Protein AF-A0A8C0VXX5-F1 (afdb_monomer)

Solvent-accessible surface area (backbone atoms only — not comparable to full-atom values): 5176 Å² total; per-residue (Å²): 130,85,51,77,63,57,56,51,53,52,53,59,73,65,55,72,50,73,66,66,53,51,51,52,52,34,48,53,36,40,52,57,49,56,69,40,89,61,37,61,62,40,34,74,75,38,49,69,60,41,51,51,52,43,50,45,59,58,44,38,70,61,33,50,50,20,55,76,69,75,41,72,54,62,62,71,69,74,44,57,68,60,51,53,51,46,62,71,70,102

pLDDT: mean 83.83, std 7.43, range [51.22, 92.44]

Organism: Castor canadensis (NCBI:txid51338)

Mean predicted aligned error: 6.78 Å

Structure (mmCIF, N/CA/C/O backbone):
data_AF-A0A8C0VXX5-F1
#
_entry.id   AF-A0A8C0VXX5-F1
#
loop_
_atom_site.group_PDB
_atom_site.id
_atom_site.type_symbol
_atom_site.label_atom_id
_atom_site.label_alt_id
_atom_site.label_comp_id
_atom_site.label_asym_id
_atom_site.label_entity_id
_atom_site.label_seq_id
_atom_site.pdbx_PDB_ins_code
_atom_site.Cartn_x
_atom_site.Cartn_y
_atom_site.Cartn_z
_atom_site.occupancy
_atom_site.B_iso_or_equiv
_atom_site.auth_seq_id
_atom_site.auth_comp_id
_atom_site.auth_asym_id
_atom_site.auth_atom_id
_atom_site.pdbx_PDB_model_num
ATOM 1 N N . MET A 1 1 ? 24.903 -12.034 -28.665 1.00 51.22 1 MET A N 1
ATOM 2 C CA . MET A 1 1 ? 23.702 -12.878 -28.798 1.00 51.22 1 MET A CA 1
ATOM 3 C C . MET A 1 1 ? 22.880 -12.539 -27.574 1.00 51.22 1 MET A C 1
ATOM 5 O O . MET A 1 1 ? 23.291 -12.931 -26.491 1.00 51.22 1 MET A O 1
ATOM 9 N N . GLU A 1 2 ? 21.894 -11.650 -27.707 1.00 65.56 2 GLU A N 1
ATOM 10 C CA . GLU A 1 2 ? 21.034 -11.295 -26.569 1.00 65.56 2 GLU A CA 1
ATOM 11 C C . GLU A 1 2 ? 20.315 -12.565 -26.127 1.00 65.56 2 GLU A C 1
ATOM 13 O O . GLU A 1 2 ? 19.824 -13.323 -26.970 1.00 65.56 2 GLU A O 1
ATOM 18 N N . SER A 1 3 ? 20.382 -12.881 -24.835 1.00 81.75 3 SER A N 1
ATOM 19 C CA . SER A 1 3 ? 19.760 -14.101 -24.356 1.00 81.75 3 SER A CA 1
ATOM 20 C C . SER A 1 3 ? 18.241 -13.895 -24.383 1.00 81.75 3 SER A C 1
ATOM 22 O O . SER A 1 3 ? 17.765 -12.802 -24.076 1.00 81.75 3 SER A O 1
ATOM 24 N N . PRO A 1 4 ? 17.441 -14.922 -24.703 1.00 83.88 4 PRO A N 1
ATOM 25 C CA . PRO A 1 4 ? 15.980 -14.814 -24.644 1.00 83.88 4 PRO A CA 1
ATOM 26 C C . PRO A 1 4 ? 15.461 -14.426 -23.243 1.00 83.88 4 PRO A C 1
ATOM 28 O O . PRO A 1 4 ? 14.339 -13.943 -23.102 1.00 83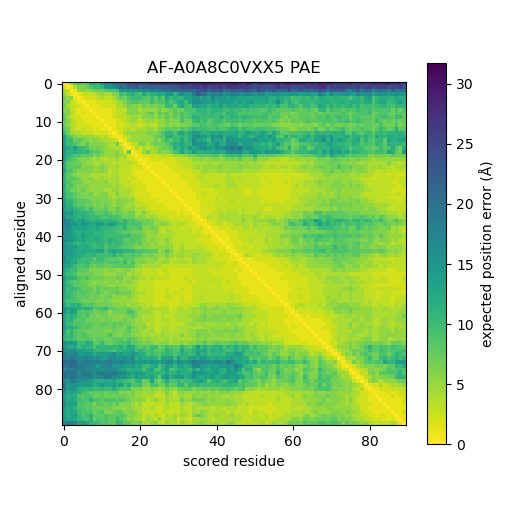.88 4 PRO A O 1
ATOM 31 N N . TRP A 1 5 ? 16.281 -14.588 -22.199 1.00 89.38 5 TRP A N 1
ATOM 32 C CA . TRP A 1 5 ? 15.981 -14.124 -20.846 1.00 89.38 5 TRP A CA 1
ATOM 33 C C . TRP A 1 5 ? 16.108 -12.605 -20.694 1.00 89.38 5 TRP A C 1
ATOM 35 O O . TRP A 1 5 ? 15.373 -12.015 -19.903 1.00 89.38 5 TRP A O 1
ATOM 45 N N . ASP A 1 6 ? 16.988 -11.961 -21.459 1.00 88.06 6 ASP A N 1
ATOM 46 C CA . ASP A 1 6 ? 17.168 -10.506 -21.423 1.00 88.06 6 ASP A CA 1
ATOM 47 C C . ASP A 1 6 ? 15.929 -9.813 -22.001 1.00 88.06 6 ASP A C 1
ATOM 49 O O . ASP A 1 6 ? 15.408 -8.865 -21.418 1.00 88.06 6 ASP A O 1
ATOM 53 N N . GLU A 1 7 ? 15.371 -10.351 -23.086 1.00 87.62 7 GLU A N 1
ATOM 54 C CA . GLU A 1 7 ? 14.128 -9.845 -23.673 1.00 87.62 7 GLU A CA 1
ATOM 55 C C . GLU A 1 7 ? 12.924 -10.065 -22.743 1.00 87.62 7 GLU A C 1
ATOM 57 O O . GLU A 1 7 ? 12.121 -9.152 -22.537 1.00 87.62 7 GLU A O 1
ATOM 62 N N . LEU A 1 8 ? 12.829 -11.241 -22.109 1.00 88.69 8 LEU A N 1
ATOM 63 C CA . LEU A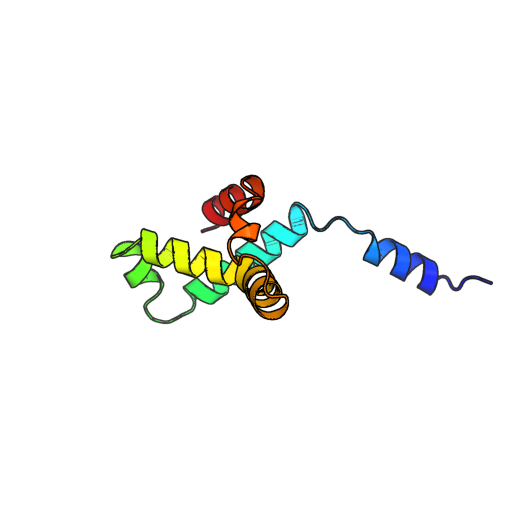 1 8 ? 11.770 -11.540 -21.141 1.00 88.69 8 LEU A CA 1
ATOM 64 C C . LEU A 1 8 ? 11.828 -10.614 -19.919 1.00 88.69 8 LEU A C 1
ATOM 66 O O . LEU A 1 8 ? 10.804 -10.081 -19.492 1.00 88.69 8 LEU A O 1
ATOM 70 N N . THR A 1 9 ? 13.016 -10.420 -19.345 1.00 89.12 9 THR A N 1
ATOM 71 C CA . THR A 1 9 ? 13.202 -9.548 -18.176 1.00 89.12 9 THR A CA 1
ATOM 72 C C . THR A 1 9 ? 12.932 -8.087 -18.522 1.00 89.12 9 THR A C 1
ATOM 74 O O . THR A 1 9 ? 12.267 -7.388 -17.753 1.00 89.12 9 THR A O 1
ATOM 77 N N . LEU A 1 10 ? 13.354 -7.637 -19.708 1.00 88.56 10 LEU A N 1
ATOM 78 C CA . LEU A 1 10 ? 13.055 -6.299 -20.207 1.00 88.56 10 LEU A CA 1
ATOM 79 C C . LEU A 1 10 ? 11.545 -6.102 -20.393 1.00 88.56 10 LEU A C 1
ATOM 81 O O . LEU A 1 10 ? 11.001 -5.097 -19.929 1.00 88.56 10 LEU A O 1
ATOM 85 N N 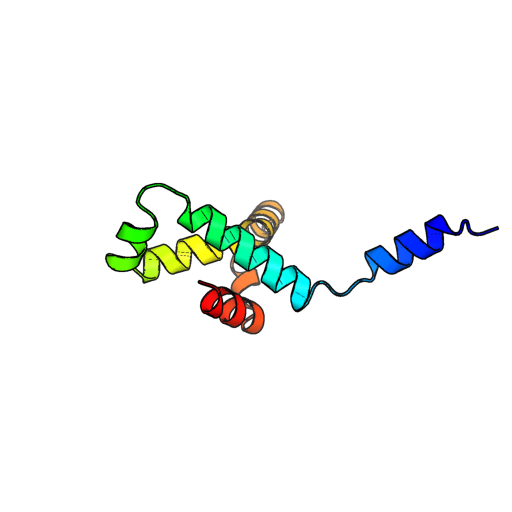. ALA A 1 11 ? 10.856 -7.063 -21.011 1.00 86.69 11 ALA A N 1
ATOM 86 C CA . ALA A 1 11 ? 9.407 -7.032 -21.186 1.00 86.69 11 ALA A CA 1
ATOM 87 C C . ALA A 1 11 ? 8.675 -7.003 -19.836 1.00 86.69 11 ALA A C 1
ATOM 89 O O . ALA A 1 11 ? 7.801 -6.162 -19.633 1.00 86.69 11 ALA A O 1
ATOM 90 N N . PHE A 1 12 ? 9.091 -7.842 -18.881 1.00 86.88 12 PHE A N 1
ATOM 91 C CA . PHE A 1 12 ? 8.518 -7.870 -17.537 1.00 86.88 12 PHE A CA 1
ATOM 92 C C . PHE A 1 12 ? 8.694 -6.529 -16.811 1.00 86.88 12 PHE A C 1
ATOM 94 O O . PHE A 1 12 ? 7.727 -6.005 -16.261 1.00 86.88 12 PHE A O 1
ATOM 101 N N . SER A 1 13 ? 9.884 -5.922 -16.878 1.00 86.56 13 SER A N 1
ATOM 102 C CA . SER A 1 13 ? 10.169 -4.624 -16.242 1.00 86.56 13 SER A CA 1
ATOM 103 C C . SER A 1 13 ? 9.338 -3.462 -16.802 1.00 86.56 13 SER A C 1
ATOM 105 O O . SER A 1 13 ? 9.082 -2.487 -16.100 1.00 86.56 13 SER A O 1
ATOM 107 N N . ARG A 1 14 ? 8.901 -3.569 -18.064 1.00 85.19 14 ARG A N 1
ATOM 108 C CA . ARG A 1 14 ? 8.082 -2.563 -18.757 1.00 85.19 14 ARG A CA 1
ATOM 109 C C . ARG A 1 14 ? 6.582 -2.776 -18.572 1.00 85.19 14 ARG A C 1
ATOM 111 O O . ARG A 1 14 ? 5.795 -1.989 -19.096 1.00 85.19 14 ARG A O 1
ATOM 118 N N . THR A 1 15 ? 6.177 -3.820 -17.853 1.00 83.00 15 THR A N 1
ATOM 119 C CA . THR A 1 15 ? 4.762 -4.101 -17.603 1.00 83.00 15 THR A CA 1
ATOM 120 C C . THR A 1 15 ? 4.143 -2.948 -16.818 1.00 83.00 15 THR A C 1
ATOM 122 O O . THR A 1 15 ? 4.635 -2.561 -15.759 1.00 83.00 15 THR A O 1
ATOM 125 N N . SER A 1 16 ? 3.052 -2.382 -17.335 1.00 73.06 16 SER A N 1
ATOM 126 C CA . SER A 1 16 ? 2.343 -1.295 -16.664 1.00 73.06 16 SER A CA 1
ATOM 127 C C . SER A 1 16 ? 1.723 -1.792 -15.356 1.00 73.06 16 SER A C 1
ATOM 129 O O . SER A 1 16 ? 0.879 -2.690 -15.372 1.00 73.06 16 SER A O 1
ATOM 131 N N . MET A 1 17 ? 2.104 -1.189 -14.228 1.00 72.06 17 MET A N 1
ATOM 132 C CA . MET A 1 17 ? 1.521 -1.525 -12.921 1.00 72.06 17 MET A CA 1
ATOM 133 C C . MET A 1 17 ? 0.077 -1.007 -12.771 1.00 72.06 17 MET A C 1
ATOM 135 O O . MET A 1 17 ? -0.777 -1.673 -12.182 1.00 72.06 17 MET A O 1
ATOM 139 N N . PHE A 1 18 ? -0.240 0.118 -13.411 1.00 68.44 18 PHE A N 1
ATOM 140 C CA . PHE A 1 18 ? -1.596 0.655 -13.456 1.00 68.44 18 PHE A CA 1
ATOM 141 C C . PHE A 1 18 ? -2.408 0.022 -14.603 1.00 68.44 18 PHE A C 1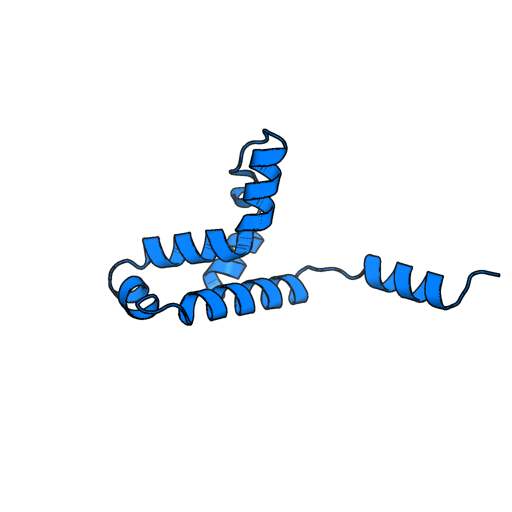
ATOM 143 O O . PHE A 1 18 ? -1.886 -0.076 -15.717 1.00 68.44 18 PHE A O 1
ATOM 150 N N . PRO A 1 19 ? -3.689 -0.351 -14.409 1.00 68.00 19 PRO A N 1
ATOM 151 C CA . PRO A 1 19 ? -4.467 -0.310 -13.163 1.00 68.00 19 PRO A CA 1
ATOM 152 C C . PRO A 1 19 ? -4.478 -1.641 -12.387 1.00 68.00 19 PRO A C 1
ATOM 154 O O . PRO A 1 19 ? -4.828 -1.668 -11.212 1.00 68.00 19 PRO A O 1
ATOM 157 N N . PHE A 1 20 ? -4.148 -2.764 -13.034 1.00 80.06 20 PHE A N 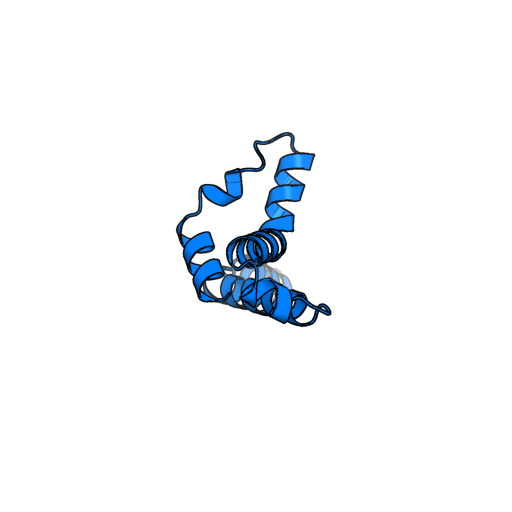1
ATOM 158 C CA . PHE A 1 20 ? -4.446 -4.099 -12.501 1.00 80.06 20 PHE A CA 1
ATOM 159 C C . PHE A 1 20 ? -3.563 -4.510 -11.319 1.00 80.06 20 PHE A C 1
ATOM 161 O O . PHE A 1 20 ? -4.076 -5.073 -10.350 1.00 80.06 20 PHE A O 1
ATOM 168 N N . PHE A 1 21 ? -2.257 -4.228 -11.369 1.00 83.31 21 PHE A N 1
ATOM 169 C CA . PHE A 1 21 ? -1.357 -4.554 -10.258 1.00 83.31 21 PHE A CA 1
ATOM 170 C C . PHE A 1 21 ? -1.596 -3.630 -9.063 1.00 83.31 21 PHE A C 1
ATOM 172 O O . PHE A 1 21 ? -1.557 -4.098 -7.927 1.00 83.31 21 PHE A O 1
ATOM 179 N N . ASP A 1 22 ? -1.942 -2.365 -9.310 1.00 81.38 22 ASP A N 1
ATOM 180 C CA . ASP A 1 22 ? -2.327 -1.423 -8.255 1.00 81.38 22 ASP A CA 1
ATOM 181 C C . ASP A 1 22 ? -3.610 -1.876 -7.540 1.00 81.38 22 ASP A C 1
ATOM 183 O O . ASP A 1 22 ? -3.644 -1.932 -6.311 1.00 81.38 22 ASP A O 1
ATOM 187 N N . ILE A 1 23 ? -4.639 -2.303 -8.288 1.00 84.56 23 ILE A N 1
ATOM 188 C CA . ILE A 1 23 ? -5.862 -2.891 -7.712 1.00 84.56 23 ILE A CA 1
ATOM 189 C C . ILE A 1 23 ? -5.524 -4.119 -6.857 1.00 84.56 23 ILE A C 1
ATOM 191 O O . ILE A 1 23 ? -6.015 -4.232 -5.734 1.00 84.56 23 ILE A O 1
ATOM 195 N N . ALA A 1 24 ? -4.690 -5.033 -7.362 1.00 87.56 24 ALA A N 1
ATOM 196 C CA . ALA A 1 24 ? -4.301 -6.234 -6.625 1.00 87.56 24 ALA A CA 1
ATOM 197 C C . ALA A 1 24 ? -3.560 -5.888 -5.321 1.00 87.56 24 ALA A C 1
ATOM 199 O O . ALA A 1 24 ? -3.872 -6.444 -4.266 1.00 87.56 24 ALA A O 1
ATOM 200 N N . HIS A 1 25 ? -2.629 -4.933 -5.375 1.00 87.75 25 HIS A N 1
ATOM 201 C CA . HIS A 1 25 ? -1.889 -4.446 -4.211 1.00 87.75 25 HIS A CA 1
ATOM 202 C C . HIS A 1 25 ? -2.816 -3.824 -3.162 1.00 87.75 25 HIS A C 1
ATOM 204 O O . HIS A 1 25 ? -2.734 -4.173 -1.980 1.00 87.75 25 HIS A O 1
ATOM 210 N N . TYR A 1 26 ? -3.738 -2.953 -3.576 1.00 87.81 26 TYR A N 1
ATOM 211 C CA . TYR A 1 26 ? -4.696 -2.327 -2.663 1.00 87.81 26 TYR A CA 1
ATOM 212 C C . TYR A 1 26 ? -5.661 -3.348 -2.063 1.00 87.81 26 TYR A C 1
ATOM 214 O O . TYR A 1 26 ? -5.901 -3.322 -0.858 1.00 87.81 26 TYR A O 1
ATOM 222 N N . LEU A 1 27 ? -6.152 -4.301 -2.859 1.00 88.25 27 LEU A N 1
ATOM 223 C CA . LEU A 1 27 ? -7.047 -5.352 -2.382 1.00 88.25 27 LEU A CA 1
ATOM 224 C C . LEU A 1 27 ? -6.369 -6.216 -1.313 1.00 88.25 27 LEU A C 1
ATOM 226 O O . LEU A 1 27 ? -6.927 -6.416 -0.236 1.00 88.25 27 LEU A O 1
ATOM 230 N N . VAL A 1 28 ? -5.151 -6.699 -1.575 1.00 91.19 28 VAL A N 1
ATOM 231 C CA . VAL A 1 28 ? -4.392 -7.505 -0.605 1.00 91.19 28 VAL A CA 1
ATOM 232 C C . VAL A 1 28 ? -4.083 -6.694 0.656 1.00 91.19 28 VAL A C 1
ATOM 234 O O . VAL A 1 28 ? -4.259 -7.201 1.765 1.00 91.19 28 VAL A O 1
ATOM 237 N N . SER A 1 29 ? -3.706 -5.423 0.506 1.00 90.25 29 SER A N 1
ATOM 238 C CA . SER A 1 29 ? -3.437 -4.512 1.627 1.00 90.25 29 SER A CA 1
ATOM 239 C C . SER A 1 29 ? -4.665 -4.295 2.521 1.00 90.25 29 SER A C 1
ATOM 241 O O . SER A 1 29 ? -4.565 -4.392 3.746 1.00 90.25 29 SER A O 1
ATOM 243 N N . VAL A 1 30 ? -5.841 -4.065 1.928 1.00 89.31 30 VAL A N 1
ATOM 244 C CA . VAL A 1 30 ? -7.106 -3.891 2.660 1.00 89.31 30 VAL A CA 1
ATOM 245 C C . VAL A 1 30 ? -7.573 -5.207 3.288 1.00 89.31 30 VAL A C 1
ATOM 247 O O . VAL A 1 30 ? -8.026 -5.212 4.433 1.00 89.31 30 VAL A O 1
ATOM 250 N N . MET A 1 31 ? -7.431 -6.345 2.600 1.00 89.81 31 MET A N 1
ATOM 251 C CA . MET A 1 31 ? -7.758 -7.656 3.173 1.00 89.81 31 MET A CA 1
ATOM 252 C C . MET A 1 31 ? -6.875 -7.990 4.379 1.00 89.81 31 MET A C 1
ATOM 254 O O . MET A 1 31 ? -7.381 -8.489 5.385 1.00 89.81 31 MET A O 1
ATOM 258 N N . ALA A 1 32 ? -5.579 -7.674 4.310 1.00 89.50 32 ALA A N 1
ATOM 259 C CA . ALA A 1 32 ? -4.660 -7.840 5.431 1.00 89.50 32 ALA A CA 1
ATOM 260 C C . ALA A 1 32 ? -5.066 -6.970 6.631 1.00 89.50 32 ALA A C 1
ATOM 262 O O . ALA A 1 32 ? -5.058 -7.450 7.767 1.00 89.50 32 ALA A O 1
ATOM 263 N N . LEU A 1 33 ? -5.494 -5.725 6.382 1.00 88.62 33 LEU A N 1
ATOM 264 C CA . LEU A 1 33 ? -6.035 -4.842 7.416 1.00 88.62 33 LEU A CA 1
ATOM 265 C C . LEU A 1 33 ? -7.328 -5.405 8.022 1.00 88.62 33 LEU A C 1
ATOM 267 O O . LEU A 1 33 ? -7.471 -5.445 9.240 1.00 88.62 33 LEU A O 1
ATOM 271 N N . LYS A 1 34 ? -8.256 -5.890 7.190 1.00 88.50 34 LYS A N 1
ATOM 272 C CA . LYS A 1 34 ? -9.521 -6.497 7.636 1.00 88.50 34 LYS A CA 1
ATOM 273 C C . LYS A 1 34 ? -9.301 -7.733 8.512 1.00 88.50 34 LYS A C 1
ATOM 275 O O . LYS A 1 34 ? -10.113 -7.994 9.396 1.00 88.50 34 LYS A O 1
ATOM 280 N N . HIS A 1 35 ? -8.226 -8.485 8.272 1.00 90.44 35 HIS A N 1
ATOM 281 C CA . HIS A 1 35 ? -7.875 -9.659 9.069 1.00 90.44 35 HIS A CA 1
ATOM 282 C C . HIS A 1 35 ? -7.402 -9.304 10.491 1.00 90.44 35 HIS A C 1
ATOM 284 O O . HIS A 1 35 ? -7.399 -10.168 11.365 1.00 90.44 35 HIS A O 1
ATOM 290 N N . GLN A 1 36 ? -7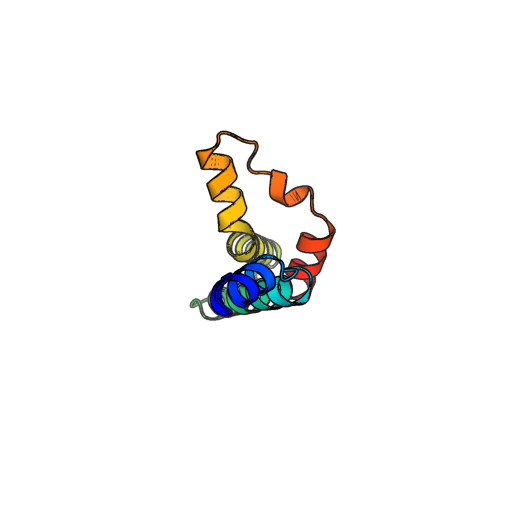.031 -8.045 10.754 1.00 88.31 36 GLN A N 1
ATOM 291 C CA . GLN A 1 36 ? -6.624 -7.622 12.090 1.00 88.31 36 GLN A CA 1
ATOM 292 C C . GLN A 1 36 ? -7.812 -7.657 13.071 1.00 88.31 36 GLN A C 1
ATOM 294 O O . GLN A 1 36 ? -8.917 -7.203 12.744 1.00 88.31 36 GLN A O 1
ATOM 299 N N . PRO A 1 37 ? -7.610 -8.164 14.301 1.00 86.94 37 PRO A N 1
ATOM 300 C CA . PRO A 1 37 ? -8.674 -8.256 15.291 1.00 86.94 37 PRO A CA 1
ATOM 301 C C . PRO A 1 37 ? -9.218 -6.862 15.625 1.00 86.94 37 PRO A C 1
ATOM 303 O O . PRO A 1 37 ? -8.475 -5.938 15.939 1.00 86.94 37 PRO A O 1
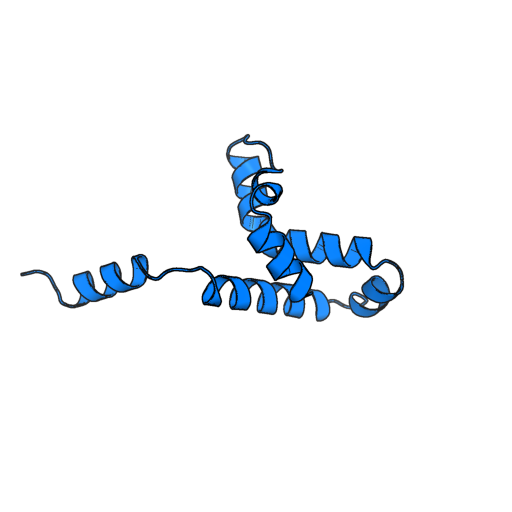ATOM 306 N N . GLY A 1 38 ? -10.540 -6.703 15.545 1.00 86.75 38 GLY A N 1
ATOM 307 C CA . GLY A 1 38 ? -11.209 -5.428 15.815 1.00 86.75 38 GLY A CA 1
ATOM 308 C C . GLY A 1 38 ? -11.230 -4.436 14.647 1.00 86.75 38 GLY A C 1
ATOM 309 O O . GLY A 1 38 ? -11.914 -3.421 14.764 1.00 86.75 38 GLY A O 1
ATOM 310 N N . ALA A 1 39 ? -10.594 -4.731 13.505 1.00 85.62 39 ALA A N 1
ATOM 311 C CA . ALA A 1 39 ? -10.610 -3.846 12.334 1.00 85.62 39 ALA A CA 1
ATOM 312 C C . ALA A 1 39 ? -12.033 -3.593 11.812 1.00 85.62 39 ALA A C 1
ATOM 314 O O . ALA A 1 39 ? -12.407 -2.452 11.548 1.00 85.62 39 ALA A O 1
ATOM 315 N N . VAL A 1 40 ? -12.867 -4.637 11.751 1.00 86.12 40 VAL A N 1
ATOM 316 C CA . VAL A 1 40 ? -14.273 -4.510 11.332 1.00 86.12 40 VAL A CA 1
ATOM 317 C C . VAL A 1 40 ? -15.069 -3.663 12.329 1.00 86.12 40 VAL A C 1
ATOM 319 O O . VAL A 1 40 ? -15.790 -2.756 11.930 1.00 86.12 40 VAL A O 1
ATOM 322 N N . ALA A 1 41 ? -14.906 -3.896 13.634 1.00 88.94 41 ALA A N 1
ATOM 323 C CA . ALA A 1 41 ? -15.588 -3.105 14.659 1.00 88.94 41 ALA A CA 1
ATOM 324 C C . ALA A 1 41 ? -15.149 -1.628 14.641 1.00 88.94 41 ALA A C 1
ATOM 326 O O . ALA A 1 41 ? -15.972 -0.739 14.860 1.00 88.94 41 ALA A O 1
ATOM 327 N N . MET A 1 42 ? -13.871 -1.361 14.352 1.00 86.50 42 MET A N 1
ATOM 328 C CA . MET A 1 42 ? -13.341 -0.011 14.164 1.00 86.50 42 MET A CA 1
ATOM 329 C C . MET A 1 42 ? -13.917 0.652 12.911 1.00 86.50 42 MET A C 1
ATOM 331 O O . MET A 1 42 ? -14.271 1.822 12.981 1.00 86.50 42 MET A O 1
ATOM 335 N N . ALA A 1 43 ? -14.070 -0.075 11.801 1.00 87.12 43 ALA A N 1
ATOM 336 C CA . ALA A 1 43 ? -14.675 0.458 10.579 1.00 87.12 43 ALA A CA 1
ATOM 337 C C . ALA A 1 43 ? -16.117 0.936 10.806 1.00 87.12 43 ALA A C 1
ATOM 339 O O . ALA A 1 43 ? -16.484 2.016 10.354 1.00 87.12 43 ALA A O 1
ATOM 340 N N . TRP A 1 44 ? -16.903 0.183 11.583 1.00 89.44 44 TRP A N 1
ATOM 341 C CA . TRP A 1 44 ? -18.274 0.568 11.937 1.00 89.44 44 TRP A CA 1
ATOM 342 C C . TRP A 1 44 ? -18.352 1.740 12.921 1.00 89.44 44 TRP A C 1
ATOM 344 O O . TRP A 1 44 ? -19.260 2.559 12.821 1.00 89.44 44 TRP A O 1
ATOM 354 N N . LYS A 1 45 ? -17.426 1.830 13.884 1.00 92.44 45 LYS A N 1
ATOM 355 C CA . LYS A 1 45 ? -17.422 2.911 14.886 1.00 92.44 45 LYS A CA 1
ATOM 356 C C . LYS A 1 45 ? -16.801 4.207 14.364 1.00 92.44 45 LYS A C 1
ATOM 358 O O . LYS A 1 45 ? -17.297 5.283 14.668 1.00 92.44 45 LYS A O 1
ATOM 363 N N . ASN A 1 46 ? -15.709 4.094 13.614 1.00 90.69 46 ASN A N 1
ATOM 364 C CA . ASN A 1 46 ? -14.876 5.196 13.141 1.00 90.69 46 ASN A CA 1
ATOM 365 C C . ASN A 1 46 ? -14.458 4.951 11.678 1.00 90.69 46 ASN A C 1
ATOM 367 O O . ASN A 1 46 ? -13.299 4.599 11.415 1.00 90.69 46 ASN A O 1
ATOM 371 N N . PRO A 1 47 ? -15.363 5.165 10.705 1.00 87.94 47 PRO A N 1
ATOM 372 C CA . PRO A 1 47 ? -15.087 4.888 9.295 1.00 87.94 47 PRO A CA 1
ATOM 373 C C . PRO A 1 47 ? -13.910 5.712 8.758 1.00 87.94 47 PRO A C 1
ATOM 375 O O . PRO A 1 47 ? -13.081 5.182 8.029 1.00 87.94 47 PRO A O 1
ATOM 378 N N . LEU A 1 48 ? -13.756 6.968 9.198 1.00 89.12 48 LEU A N 1
ATOM 379 C CA . LEU A 1 48 ? -12.624 7.820 8.806 1.00 89.12 48 LEU A CA 1
ATOM 380 C C . LEU A 1 48 ? -11.277 7.274 9.294 1.00 89.12 48 LEU A C 1
ATOM 382 O O . LEU A 1 48 ? -10.291 7.320 8.562 1.00 89.12 48 LEU A O 1
ATOM 386 N N . SER A 1 49 ? -11.233 6.730 10.514 1.00 87.69 49 SER A N 1
ATOM 387 C CA . SER A 1 49 ? -10.013 6.115 11.041 1.00 87.69 49 SER A CA 1
ATOM 388 C C . SER A 1 49 ? -9.672 4.842 10.274 1.00 87.69 49 SER A C 1
ATOM 390 O O . SER A 1 49 ? -8.510 4.629 9.954 1.00 87.69 49 SER A O 1
ATOM 392 N N . SER A 1 50 ? -10.670 4.009 9.961 1.00 88.88 50 SER A N 1
ATOM 393 C CA . SER A 1 50 ? -10.467 2.792 9.170 1.00 88.88 50 SER A CA 1
ATOM 394 C C . SER A 1 50 ? -9.997 3.103 7.749 1.00 88.88 50 SER A C 1
ATOM 396 O O . SER A 1 50 ? -9.039 2.483 7.287 1.00 88.88 50 SER A O 1
ATOM 398 N N . TRP A 1 51 ? -10.601 4.101 7.100 1.00 89.25 51 TRP A N 1
ATOM 399 C CA . TRP A 1 51 ? -10.186 4.585 5.787 1.00 89.25 51 TRP A CA 1
ATOM 400 C C . TRP A 1 51 ? -8.743 5.096 5.810 1.00 89.25 51 TRP A C 1
ATOM 402 O O . TRP A 1 51 ? -7.927 4.696 4.983 1.00 89.25 51 TRP A O 1
ATOM 412 N N . PHE A 1 52 ? -8.384 5.918 6.800 1.00 88.81 52 PHE A N 1
ATOM 413 C CA . PHE A 1 52 ? -7.023 6.439 6.914 1.00 88.81 52 PHE A CA 1
ATOM 414 C C . PHE A 1 52 ? -5.997 5.320 7.129 1.00 88.81 52 PHE A C 1
ATOM 416 O O . PHE A 1 52 ? -4.952 5.304 6.480 1.00 88.81 52 PHE A O 1
ATOM 423 N N . THR A 1 53 ? -6.303 4.332 7.976 1.00 88.56 53 THR A N 1
ATOM 424 C CA . THR A 1 53 ? -5.442 3.154 8.153 1.00 88.56 53 THR A CA 1
ATOM 425 C C . THR A 1 53 ? -5.307 2.342 6.859 1.00 88.56 53 THR A C 1
ATOM 427 O O . THR A 1 53 ? -4.209 1.882 6.549 1.00 88.56 53 THR A O 1
ATOM 430 N N . ALA A 1 54 ? -6.378 2.207 6.070 1.00 89.44 54 ALA A N 1
ATOM 431 C CA . ALA A 1 54 ? -6.330 1.553 4.762 1.00 89.44 54 ALA A CA 1
ATOM 432 C C . ALA A 1 54 ? -5.432 2.313 3.771 1.00 89.44 54 ALA A C 1
ATOM 434 O O . ALA A 1 54 ? -4.599 1.696 3.105 1.00 89.44 54 ALA A O 1
ATOM 435 N N . MET A 1 55 ? -5.522 3.647 3.732 1.00 88.81 55 MET A N 1
ATOM 436 C CA . MET A 1 55 ? -4.641 4.491 2.916 1.00 88.81 55 MET A CA 1
ATOM 437 C C . MET A 1 55 ? -3.171 4.348 3.335 1.00 88.81 55 MET A C 1
ATOM 439 O O . MET A 1 55 ? -2.301 4.210 2.477 1.00 88.81 55 MET A O 1
ATOM 443 N N . LEU A 1 56 ? -2.875 4.304 4.639 1.00 87.69 56 LEU A N 1
ATOM 444 C CA . LEU A 1 56 ? -1.513 4.069 5.133 1.00 87.69 56 LEU A CA 1
ATOM 445 C C . LEU A 1 56 ? -0.975 2.689 4.733 1.00 87.69 56 LEU A C 1
ATOM 447 O O . LEU A 1 56 ? 0.196 2.577 4.385 1.00 87.69 56 LEU A O 1
ATOM 451 N N . HIS A 1 57 ? -1.812 1.651 4.736 1.00 86.50 57 HIS A N 1
ATOM 452 C CA . HIS A 1 57 ? -1.416 0.321 4.267 1.00 86.50 57 HIS A CA 1
ATOM 453 C C . HIS A 1 57 ? -1.146 0.294 2.755 1.00 86.50 57 HIS A C 1
ATOM 455 O O . HIS A 1 57 ? -0.166 -0.301 2.316 1.00 86.50 57 HIS A O 1
ATOM 461 N N . CYS A 1 58 ? -1.976 0.975 1.962 1.00 86.44 58 CYS A N 1
ATOM 462 C CA . CYS A 1 58 ? -1.846 1.011 0.506 1.00 86.44 58 CYS A CA 1
ATOM 463 C C . CYS A 1 58 ? -0.645 1.850 0.035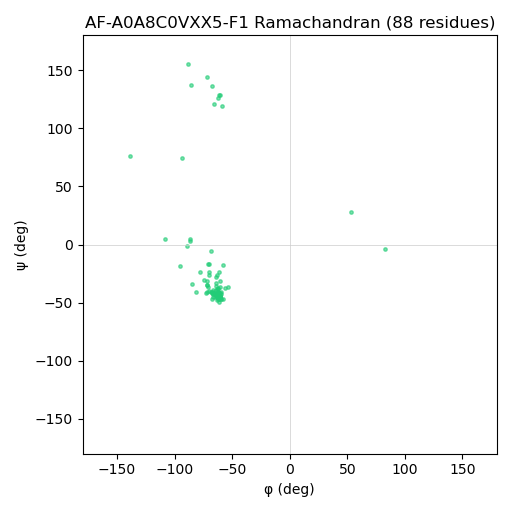 1.00 86.44 58 CYS A C 1
ATOM 465 O O . CYS A 1 58 ? 0.070 1.444 -0.882 1.00 86.44 58 CYS A O 1
ATOM 467 N N . PHE A 1 59 ? -0.403 3.004 0.670 1.00 85.88 59 PHE A N 1
ATOM 468 C CA . PHE A 1 59 ? 0.605 3.994 0.259 1.00 85.88 59 PHE A CA 1
ATOM 469 C C . PHE A 1 59 ? 1.825 4.074 1.187 1.00 85.88 59 PHE A C 1
ATOM 471 O O . PHE A 1 59 ? 2.702 4.915 0.978 1.00 85.88 59 PHE A O 1
ATOM 478 N N . GLY A 1 60 ? 1.920 3.202 2.192 1.00 85.38 60 GLY A N 1
ATOM 479 C CA . GLY A 1 60 ? 2.954 3.254 3.228 1.00 85.38 60 GLY A CA 1
ATOM 480 C C . GLY A 1 60 ? 4.381 3.233 2.685 1.00 85.38 60 GLY A C 1
ATOM 481 O O . GLY A 1 60 ? 5.225 3.978 3.173 1.00 85.38 60 GLY A O 1
ATOM 482 N N . GLY A 1 61 ? 4.643 2.467 1.620 1.00 84.88 61 GLY A N 1
ATOM 483 C CA . GLY A 1 61 ? 5.954 2.453 0.960 1.00 84.88 61 GLY A CA 1
ATOM 484 C C . GLY A 1 61 ? 6.331 3.807 0.348 1.00 84.88 61 GLY A C 1
ATOM 485 O O . GLY A 1 61 ? 7.458 4.269 0.512 1.00 84.88 61 GLY A O 1
ATOM 486 N N . GLY A 1 62 ? 5.372 4.488 -0.288 1.00 84.12 62 GLY A N 1
ATOM 487 C CA . GLY A 1 62 ? 5.577 5.828 -0.841 1.00 84.12 62 GLY A CA 1
ATOM 488 C C . GLY A 1 62 ? 5.802 6.876 0.249 1.00 84.12 62 GLY A C 1
ATOM 489 O O . GLY A 1 62 ? 6.710 7.695 0.132 1.00 84.12 62 GLY A O 1
ATOM 490 N N . ILE A 1 63 ? 5.028 6.808 1.337 1.00 85.12 63 ILE A N 1
ATOM 491 C CA . ILE A 1 63 ? 5.178 7.697 2.498 1.00 85.12 63 ILE A CA 1
ATOM 492 C C . ILE A 1 63 ? 6.550 7.496 3.153 1.00 85.12 63 ILE A C 1
ATOM 494 O O . ILE A 1 63 ? 7.264 8.470 3.386 1.00 85.12 63 ILE A O 1
ATOM 498 N N . LEU A 1 64 ? 6.949 6.244 3.401 1.00 86.00 64 LEU A N 1
ATOM 499 C CA . LEU A 1 64 ? 8.242 5.912 3.999 1.00 86.00 64 LEU A CA 1
ATOM 500 C C . LEU A 1 64 ? 9.401 6.374 3.110 1.00 86.00 64 LEU A C 1
ATOM 502 O O . LEU A 1 64 ? 10.352 6.964 3.612 1.00 86.00 64 LEU A O 1
ATOM 506 N N . SER A 1 65 ? 9.298 6.180 1.792 1.00 86.31 65 SER A N 1
ATOM 507 C CA . SER A 1 65 ? 10.290 6.682 0.838 1.00 86.31 65 SER A CA 1
ATOM 508 C C . SER A 1 65 ? 10.409 8.205 0.876 1.00 86.31 65 SER A C 1
ATOM 510 O O . SER A 1 65 ? 11.524 8.716 0.843 1.00 86.31 65 SER A O 1
ATOM 512 N N . CYS A 1 66 ? 9.291 8.935 0.963 1.00 84.44 66 CYS A N 1
ATOM 513 C CA . CYS A 1 66 ? 9.321 10.395 1.076 1.00 84.44 66 CYS A CA 1
ATOM 514 C C . CYS A 1 66 ? 10.015 10.834 2.372 1.00 84.44 66 CYS A C 1
ATOM 516 O O . CYS A 1 66 ? 10.871 11.710 2.335 1.00 84.44 66 CYS A O 1
ATOM 518 N N . ILE A 1 67 ? 9.709 10.182 3.501 1.00 87.00 67 ILE A N 1
ATOM 519 C CA . ILE A 1 67 ? 10.358 10.466 4.791 1.00 87.00 67 ILE A CA 1
ATOM 520 C C . ILE A 1 67 ? 11.871 10.230 4.702 1.00 87.00 67 ILE A C 1
ATOM 522 O O . ILE A 1 67 ? 12.647 11.082 5.129 1.00 87.00 67 ILE A O 1
ATOM 526 N N . LEU A 1 68 ? 12.296 9.101 4.123 1.00 87.88 68 LEU A N 1
ATOM 527 C CA . LEU A 1 68 ? 13.714 8.761 3.967 1.00 87.88 68 LEU A CA 1
ATOM 528 C C . LEU A 1 68 ? 14.462 9.733 3.045 1.00 87.88 68 LEU A C 1
ATOM 530 O O . LEU A 1 68 ? 15.636 10.009 3.275 1.00 87.88 68 LEU A O 1
ATOM 534 N N . LEU A 1 69 ? 13.787 10.265 2.025 1.00 88.44 69 LEU A N 1
ATOM 535 C CA . LEU A 1 69 ? 14.337 11.253 1.092 1.00 88.44 69 LEU A CA 1
ATOM 536 C C . LEU A 1 69 ? 14.184 12.705 1.580 1.00 88.44 69 LEU A C 1
ATOM 538 O O . LEU A 1 69 ? 14.552 13.624 0.853 1.00 88.44 69 LEU A O 1
ATOM 542 N N . ALA A 1 70 ? 13.645 12.923 2.787 1.00 86.75 70 ALA A N 1
ATOM 543 C CA . ALA A 1 70 ? 13.279 14.242 3.313 1.00 86.75 70 ALA A CA 1
ATOM 544 C C . ALA A 1 70 ? 12.350 15.052 2.376 1.00 86.75 70 ALA A C 1
ATOM 546 O O . ALA A 1 70 ? 12.336 16.284 2.392 1.00 86.75 70 ALA A O 1
ATOM 547 N N . GLU A 1 71 ? 11.550 14.355 1.569 1.00 82.25 71 GLU A N 1
ATOM 548 C CA . GLU A 1 71 ? 10.515 14.920 0.709 1.00 82.25 71 GLU A CA 1
ATOM 549 C C . GLU A 1 71 ? 9.181 15.044 1.469 1.00 82.25 71 GLU A C 1
ATOM 551 O O . GLU A 1 71 ? 8.927 14.299 2.422 1.00 82.25 71 GLU A O 1
ATOM 556 N N . PRO A 1 72 ? 8.278 15.956 1.056 1.00 77.50 72 PRO A N 1
ATOM 557 C CA . PRO A 1 72 ? 6.978 16.097 1.699 1.00 77.50 72 PRO A CA 1
ATOM 558 C C . PRO A 1 72 ? 6.193 14.771 1.628 1.00 77.50 72 PRO A C 1
ATOM 560 O O . PRO A 1 72 ? 5.836 14.324 0.532 1.00 77.50 72 PRO A O 1
ATOM 563 N N . PRO A 1 73 ? 5.837 14.158 2.777 1.00 68.75 73 PRO A N 1
ATOM 564 C CA . PRO A 1 73 ? 5.209 12.834 2.835 1.00 68.75 73 PRO A CA 1
ATOM 565 C C . PRO A 1 73 ? 3.790 12.815 2.265 1.00 68.75 73 PRO A C 1
ATOM 567 O O . PRO A 1 73 ? 3.187 11.757 2.147 1.00 68.75 73 PRO A O 1
ATOM 570 N N . LEU A 1 74 ? 3.255 13.977 1.891 1.00 67.94 74 LEU A N 1
ATOM 571 C CA . LEU A 1 74 ? 1.938 14.152 1.291 1.00 67.94 74 LEU A CA 1
ATOM 572 C C . LEU A 1 74 ? 1.956 13.980 -0.235 1.00 67.94 74 LEU A C 1
ATOM 574 O O . LEU A 1 74 ? 0.921 14.157 -0.869 1.00 67.94 74 LEU A O 1
ATOM 578 N N . ARG A 1 75 ? 3.086 13.609 -0.857 1.00 68.81 75 ARG A N 1
ATOM 579 C CA . ARG A 1 75 ? 3.143 13.417 -2.318 1.00 68.81 75 ARG A CA 1
ATOM 580 C C . ARG A 1 75 ? 2.204 12.311 -2.817 1.00 68.81 75 ARG A C 1
ATOM 582 O O . ARG A 1 75 ? 1.757 12.374 -3.957 1.00 68.81 75 ARG A O 1
ATOM 589 N N . PHE A 1 76 ? 1.827 11.349 -1.967 1.00 66.25 76 PHE A N 1
ATOM 590 C CA . PHE A 1 76 ? 0.804 10.352 -2.317 1.00 66.25 76 PHE A CA 1
ATOM 591 C C . PHE A 1 76 ? -0.585 10.977 -2.543 1.00 66.25 76 PHE A C 1
ATOM 593 O O . PHE A 1 76 ? -1.352 10.454 -3.349 1.00 66.25 76 PHE A O 1
ATOM 600 N N . LEU A 1 77 ? -0.889 12.116 -1.902 1.00 65.69 77 LEU A N 1
ATOM 601 C CA . LEU A 1 77 ? -2.161 12.829 -2.073 1.00 65.69 77 LEU A CA 1
ATOM 602 C C . LEU A 1 77 ? -2.294 13.516 -3.437 1.00 65.69 77 LEU A C 1
ATOM 604 O O . LEU A 1 77 ? -3.406 13.844 -3.841 1.00 65.69 77 LEU A O 1
ATOM 608 N N . ALA A 1 78 ? -1.186 13.710 -4.159 1.00 68.50 78 ALA A N 1
ATOM 609 C CA . ALA A 1 78 ? -1.203 14.321 -5.486 1.00 68.50 78 ALA A CA 1
ATOM 610 C C . ALA A 1 78 ? -1.840 13.407 -6.551 1.00 68.50 78 ALA A C 1
ATOM 612 O O . ALA A 1 78 ? -2.349 13.888 -7.561 1.00 68.50 78 ALA A O 1
ATOM 613 N N . ASN A 1 79 ? -1.856 12.088 -6.322 1.00 77.44 79 ASN A N 1
ATOM 614 C CA . ASN A 1 79 ? -2.437 11.115 -7.246 1.00 77.44 79 ASN A CA 1
ATOM 615 C C . ASN A 1 79 ? -3.891 10.805 -6.876 1.00 77.44 79 ASN A C 1
ATOM 617 O O . ASN A 1 79 ? -4.206 9.727 -6.366 1.00 77.44 79 ASN A O 1
ATOM 621 N N . HIS A 1 80 ? -4.790 11.747 -7.172 1.00 78.56 80 HIS A N 1
ATOM 622 C CA . HIS A 1 80 ? -6.220 11.630 -6.864 1.00 78.56 80 HIS A CA 1
ATOM 623 C C . HIS A 1 80 ? -6.858 10.342 -7.410 1.00 78.56 80 HIS A C 1
ATOM 625 O O . HIS A 1 80 ? -7.674 9.735 -6.723 1.00 78.56 80 HIS A O 1
ATOM 631 N N . THR A 1 81 ? -6.447 9.872 -8.592 1.00 82.00 81 THR A N 1
ATOM 632 C CA . THR A 1 81 ? -6.954 8.627 -9.197 1.00 82.00 81 THR A CA 1
ATOM 633 C C . THR A 1 81 ? -6.688 7.403 -8.323 1.00 82.00 81 THR A C 1
ATOM 635 O O . THR A 1 81 ? -7.588 6.597 -8.105 1.00 82.00 81 THR A O 1
ATOM 638 N N . ASN A 1 82 ? -5.480 7.287 -7.766 1.00 79.88 82 ASN A N 1
ATOM 639 C CA . ASN A 1 82 ? -5.107 6.148 -6.928 1.00 79.88 82 ASN A CA 1
ATOM 640 C C . ASN A 1 82 ? -5.814 6.194 -5.575 1.00 79.88 82 ASN A C 1
ATOM 642 O O . ASN A 1 82 ? -6.209 5.156 -5.056 1.00 79.88 82 ASN A O 1
ATOM 646 N N . ILE A 1 83 ? -6.030 7.391 -5.025 1.00 84.38 83 ILE A N 1
ATOM 647 C CA . ILE A 1 83 ? -6.785 7.570 -3.778 1.00 84.38 83 ILE A CA 1
ATOM 648 C C . ILE A 1 83 ? -8.250 7.193 -3.982 1.00 84.38 83 ILE A C 1
ATOM 650 O O . ILE A 1 83 ? -8.811 6.484 -3.150 1.00 84.38 83 ILE A O 1
ATOM 654 N N . LEU A 1 84 ? -8.867 7.635 -5.082 1.00 85.12 84 LEU A N 1
ATOM 655 C CA . LEU A 1 84 ? -10.243 7.270 -5.424 1.00 85.12 84 LEU A CA 1
ATOM 656 C C . LEU A 1 84 ? -10.376 5.758 -5.610 1.00 85.12 84 LEU A C 1
ATOM 658 O O . LEU A 1 84 ? -11.296 5.150 -5.070 1.00 85.12 84 LEU A O 1
ATOM 662 N N . LEU A 1 85 ? -9.423 5.146 -6.312 1.00 83.19 85 LEU A N 1
ATOM 663 C CA . LEU A 1 85 ? -9.422 3.713 -6.564 1.00 83.19 85 LEU A CA 1
ATOM 664 C C . LEU A 1 85 ? -9.204 2.910 -5.268 1.00 83.19 85 LEU A C 1
ATOM 666 O O . LEU A 1 85 ? -9.993 2.016 -4.975 1.00 83.19 85 LEU A O 1
ATOM 670 N N . ALA A 1 86 ? -8.234 3.273 -4.428 1.00 83.81 86 ALA A N 1
ATOM 671 C CA . ALA A 1 86 ? -8.038 2.641 -3.122 1.00 83.81 86 ALA A CA 1
ATOM 672 C C . ALA A 1 86 ? -9.253 2.834 -2.193 1.00 83.81 86 ALA A C 1
ATOM 674 O O . ALA A 1 86 ? -9.633 1.913 -1.477 1.00 83.81 86 ALA A O 1
ATOM 675 N N . SER A 1 87 ? -9.902 4.003 -2.238 1.00 86.19 87 SER A N 1
ATOM 676 C CA . SER A 1 87 ? -11.115 4.286 -1.454 1.00 86.19 87 SER A CA 1
ATOM 677 C C . SER A 1 87 ? -12.331 3.503 -1.941 1.00 86.19 87 SER A C 1
ATOM 679 O O . SER A 1 87 ? -13.235 3.274 -1.155 1.00 86.19 87 SER A O 1
ATOM 681 N N . SER A 1 88 ? -12.367 3.119 -3.221 1.00 87.25 88 SER A N 1
ATOM 682 C CA . SER A 1 88 ? -13.418 2.252 -3.768 1.00 87.25 88 SER A CA 1
ATOM 683 C C . SER A 1 88 ? -13.222 0.772 -3.423 1.00 87.25 88 SER A C 1
ATOM 685 O O . SER A 1 88 ? -14.181 0.007 -3.456 1.00 87.25 88 SER A O 1
ATOM 687 N N . ILE A 1 89 ? -11.979 0.371 -3.132 1.00 84.88 89 ILE A N 1
ATOM 688 C CA . ILE A 1 89 ? -11.616 -1.001 -2.749 1.00 84.88 89 ILE A CA 1
ATOM 689 C C . ILE A 1 89 ? -11.815 -1.232 -1.242 1.00 84.88 89 ILE A C 1
ATOM 691 O O . ILE A 1 89 ? -12.142 -2.352 -0.847 1.00 84.88 89 ILE A O 1
ATOM 695 N N . TRP A 1 90 ? -11.582 -0.203 -0.420 1.00 84.50 90 TRP A N 1
ATOM 696 C CA . TRP A 1 90 ? -11.922 -0.182 1.008 1.00 84.50 90 TRP A CA 1
ATOM 697 C C . TRP A 1 90 ? -13.439 -0.216 1.224 1.00 84.50 90 TRP A C 1
ATOM 699 O O . TRP A 1 90 ? -13.874 -1.035 2.068 1.00 84.50 90 TRP A O 1
#

Secondary structure (DSSP, 8-state):
---HHHHHHHHHHT-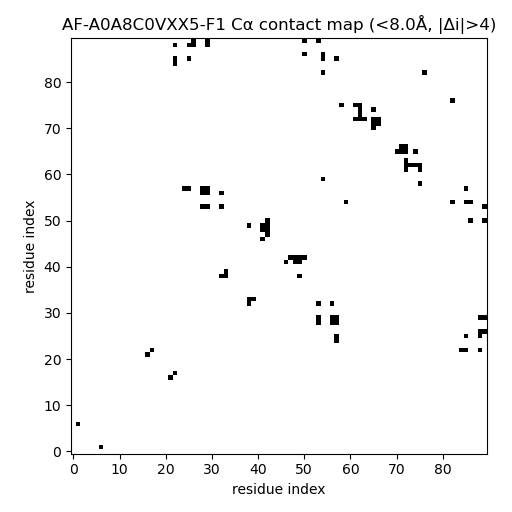--TTHHHHHHHHHHHHHHHTSTTHHHHHHH-HHHHHHHHHHHHHHHHHHHHHHTT--GGGGGG-HHHHHHHHHH-

Sequence (90 aa):
MESPWDELTLAFSRTSMFPFFDIAHYLVSVMALKHQPGAVAMAWKNPLSSWFTAMLHCFGGGILSCILLAEPPLRFLANHTNILLASSIW

Radius of gyration: 16.78 Å; Cα contacts (8 Å, |Δi|>4): 56; chains: 1; bounding box: 42×31×45 Å

Foldseek 3Di:
DPDPVNVVVVVVVPDDCPPVVLLVLLLVLLVVQVPDPCLVVCCVVPVPVSLVSSVCSSCVVQLVVCVVVVHDSCVVVVCVVSSVSSSVSD

Nearest PDB structures (foldseek):
  6iz3-assembly1_B  TM=9.635E-01  e=1.567E-07  Xenopus laevis
  6iz1-assembly1_A  TM=9.904E-01  e=1.944E-06  Gallus gallus
  6iz0-assembly1_A  TM=9.896E-01  e=2.720E-06  Gallus gallus
  6iyx-assembly1_A  TM=9.895E-01  e=2.877E-06  Gallus gallus
  5eik-assembly1_A  TM=9.392E-01  e=1.293E-04  Caenorhabditis elegans

InterPro domains:
  IPR007866 TRIC channel [PF05197] (36-90)
  IPR007866 TRIC channel [PTHR12454] (1-90)